Protein AF-0000000074170202 (afdb_homodimer)

Organism: Brucella melitensis biotype 1 (strain ATCC 23456 / CCUG 17765 / NCTC 10094 / 16M) (NCBI:txid224914)

Secondary structure (DSSP, 8-state):
--HHHHHHHHHHHHHHHHHHHHHHHHHHTT-EEEEEEEEEEE-TTS-EEEEEEEEEEP---/--HHHHHHHHHHHHHHHHHHHHHHHHHHTT-EEEEEEEEEEE-TTS-EEEEEEEEEEP---

Sequence (122 aa):
MNTDQQTIIRMLANDLHRLNYTVMKAVEAGFSVELVRSARHHGGDGNWGDLLIPVIVTHEKMNTDQQTIIRMLANDLHRLNYTVMKAVEAGFSVELVRSARHHGGDGNWGDLLIPVIVTHEK

Foldseek 3Di:
DDPVVVVVVVVVVVVVVVVVVVCVVCVVVPWDKDWAFDDWDDDPVGDIDTDTDIDTDDDDD/DDPVVVVVVVVVVVVVVVVVVVCVVCVVVPWHKDWAFDDWDDDPVGDIDTDTDIDTDDDDD

pLDDT: mean 95.1, std 7.96, range [55.44, 98.88]

Nearest PDB structures (foldseek):
  3u1s-assembly1_H  TM=6.278E-01  e=5.788E+00  Homo sapiens
  8gym-assembly1_2K  TM=3.571E-01  e=4.382E+00  Tetrahymena thermophila SB210
  7ca3-assembly1_A  TM=3.316E-01  e=5.036E+00  Homo sapiens
  3u1s-assembly1_H  TM=6.284E-01  e=6.176E+00  Homo sapiens
  8gym-assembly1_2K  TM=3.571E-01  e=5.386E+00  Tetrahymena thermophila SB210

InterPr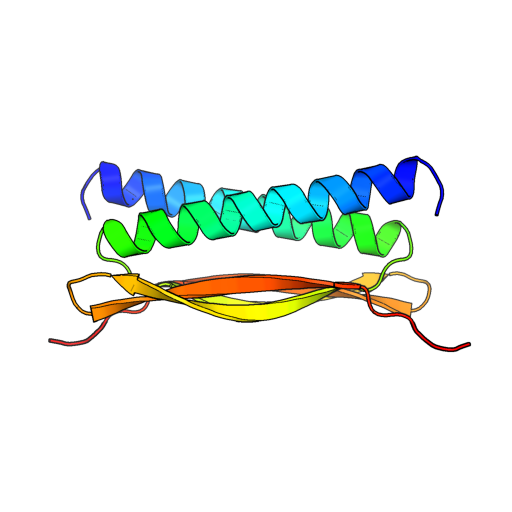o domains:
  IPR061177 SMc00767-like [NF050174] (1-56)

Radius of gyration: 15.44 Å; Cα contacts (8 Å, |Δi|>4): 213; chains: 2; bounding box: 28×51×34 Å

Solvent-accessible surface area (backbone atoms only — not comparable to full-atom values): 6716 Å² total; per-residue (Å²): 133,54,74,68,52,48,52,42,52,50,49,38,54,49,32,44,51,51,32,39,50,36,34,49,52,33,13,71,68,69,36,20,37,43,73,43,80,74,49,69,46,74,27,98,86,76,20,34,16,56,28,66,44,81,40,80,55,79,76,82,129,132,54,72,67,51,48,51,41,51,49,49,39,52,50,32,46,50,51,33,39,50,37,35,50,52,33,14,72,68,71,36,19,37,44,70,40,83,75,48,71,46,75,26,98,87,76,22,34,15,55,26,66,44,82,41,79,55,80,76,84,129

Structure (mmCIF, N/CA/C/O backbone):
data_AF-0000000074170202-model_v1
#
loop_
_entity.id
_entity.type
_entity.pdbx_description
1 polymer 'Uncharacterized protein'
#
loop_
_atom_site.group_PDB
_atom_site.id
_atom_site.type_symbol
_atom_site.label_atom_id
_atom_site.label_alt_id
_atom_site.label_comp_id
_atom_site.label_asym_id
_atom_site.label_entity_id
_atom_site.label_seq_id
_atom_site.pdbx_PDB_ins_code
_atom_site.Cartn_x
_atom_site.Cartn_y
_atom_site.Cartn_z
_atom_site.occupancy
_atom_site.B_iso_or_equiv
_atom_site.auth_seq_id
_atom_site.auth_comp_id
_atom_site.auth_asym_id
_atom_site.auth_atom_id
_atom_site.pdbx_PDB_model_num
ATOM 1 N N . MET A 1 1 ? -0.063 23.938 0.893 1 87 1 MET A N 1
ATOM 2 C CA . MET A 1 1 ? 0.963 22.938 1.187 1 87 1 MET A CA 1
ATOM 3 C C . MET A 1 1 ? 2.359 23.531 1.033 1 87 1 MET A C 1
ATOM 5 O O . MET A 1 1 ? 2.641 24.219 0.051 1 87 1 MET A O 1
ATOM 9 N N . ASN A 1 2 ? 3.281 23.344 2.053 1 94.19 2 ASN A N 1
ATOM 10 C CA . ASN A 1 2 ? 4.668 23.781 1.959 1 94.19 2 ASN A CA 1
ATOM 11 C C . ASN A 1 2 ? 5.551 22.734 1.29 1 94.19 2 ASN A C 1
ATOM 13 O O . ASN A 1 2 ? 5.07 21.672 0.913 1 94.19 2 ASN A O 1
ATOM 17 N N . THR A 1 3 ? 6.824 23.062 1.12 1 95.06 3 THR A N 1
ATOM 18 C CA . THR A 1 3 ? 7.73 22.219 0.348 1 95.06 3 THR A CA 1
ATOM 19 C C . THR A 1 3 ? 7.875 20.844 1 1 95.06 3 THR A C 1
ATOM 21 O O . THR A 1 3 ? 7.918 19.828 0.309 1 95.06 3 THR A O 1
ATOM 24 N N . ASP A 1 4 ? 7.875 20.812 2.283 1 95.12 4 ASP A N 1
ATOM 25 C CA . ASP A 1 4 ? 8.023 19.547 3.002 1 95.12 4 ASP A CA 1
ATOM 26 C C . ASP A 1 4 ? 6.801 18.656 2.816 1 95.12 4 ASP A C 1
ATOM 28 O O . ASP A 1 4 ? 6.926 17.453 2.59 1 95.12 4 ASP A O 1
ATOM 32 N N . GLN A 1 5 ? 5.668 19.312 2.908 1 96.25 5 GLN A N 1
ATOM 33 C CA . GLN A 1 5 ? 4.422 18.578 2.721 1 96.25 5 GLN A CA 1
ATOM 34 C C . GLN A 1 5 ? 4.312 18.031 1.303 1 96.25 5 GLN A C 1
ATOM 36 O O . GLN A 1 5 ? 3.889 16.891 1.104 1 96.25 5 GLN A O 1
ATOM 41 N N . GLN A 1 6 ? 4.789 18.766 0.393 1 96.44 6 GLN A N 1
ATOM 42 C CA . GLN A 1 6 ? 4.785 18.328 -0.996 1 96.44 6 GLN A CA 1
ATOM 43 C C . GLN A 1 6 ? 5.715 17.125 -1.191 1 96.44 6 GLN A C 1
ATOM 45 O O . GLN A 1 6 ? 5.383 16.188 -1.927 1 96.44 6 GLN A O 1
ATOM 50 N N . THR A 1 7 ? 6.891 17.188 -0.617 1 97.75 7 THR A N 1
ATOM 51 C CA . THR A 1 7 ? 7.855 16.094 -0.69 1 97.75 7 THR A CA 1
ATOM 52 C C . THR A 1 7 ? 7.262 14.805 -0.128 1 97.75 7 THR A C 1
ATOM 54 O O . THR A 1 7 ? 7.402 13.734 -0.726 1 97.75 7 THR A O 1
ATOM 57 N N . ILE A 1 8 ? 6.508 14.93 0.887 1 97.56 8 ILE A N 1
ATOM 58 C CA . ILE A 1 8 ? 5.934 13.766 1.55 1 97.56 8 ILE A CA 1
ATOM 59 C C . ILE A 1 8 ? 4.848 13.148 0.669 1 97.56 8 ILE A C 1
ATOM 61 O O . ILE A 1 8 ? 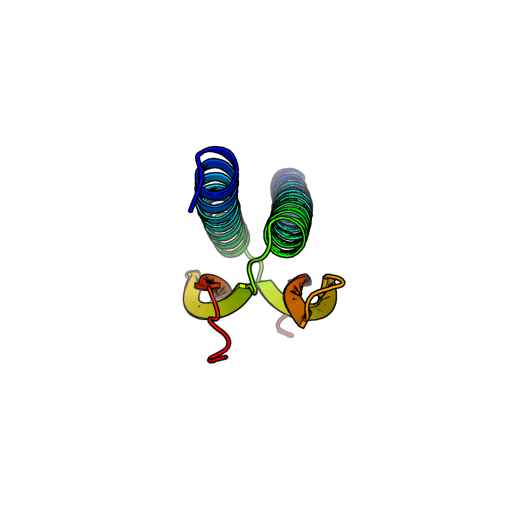4.75 11.93 0.551 1 97.56 8 ILE A O 1
ATOM 65 N N . ILE A 1 9 ? 4.109 14.031 0.043 1 96.88 9 ILE A N 1
ATOM 66 C CA . ILE A 1 9 ? 3.039 13.539 -0.819 1 96.88 9 ILE A CA 1
ATOM 67 C C . ILE A 1 9 ? 3.639 12.852 -2.045 1 96.88 9 ILE A C 1
ATOM 69 O O . ILE A 1 9 ? 3.129 11.828 -2.5 1 96.88 9 ILE A O 1
ATOM 73 N N . ARG A 1 10 ? 4.699 13.414 -2.494 1 97.69 10 ARG A N 1
ATOM 74 C CA . ARG A 1 10 ? 5.391 12.781 -3.613 1 97.69 10 ARG A CA 1
ATOM 75 C C . ARG A 1 10 ? 5.961 11.43 -3.207 1 97.69 10 ARG A C 1
ATOM 77 O O . ARG A 1 10 ? 5.875 10.461 -3.965 1 97.69 10 ARG A O 1
ATOM 84 N N . MET A 1 11 ? 6.543 11.344 -2.039 1 98.38 11 MET A N 1
ATOM 85 C CA . MET A 1 11 ? 7.078 10.086 -1.526 1 98.38 11 MET A CA 1
ATOM 86 C C . MET A 1 11 ? 5.977 9.039 -1.379 1 98.38 11 MET A C 1
ATOM 88 O O . MET A 1 11 ? 6.172 7.871 -1.726 1 98.38 11 MET A O 1
ATOM 92 N N . LEU A 1 12 ? 4.82 9.492 -0.851 1 98.62 12 LEU A N 1
ATOM 93 C CA . LEU A 1 12 ? 3.672 8.602 -0.695 1 98.62 12 LEU A CA 1
ATOM 94 C C . LEU A 1 12 ? 3.254 8.016 -2.039 1 98.62 12 LEU A C 1
ATOM 96 O O . LEU A 1 12 ? 3.057 6.805 -2.156 1 98.62 12 LEU A O 1
ATOM 100 N N . ALA A 1 13 ? 3.174 8.891 -3.023 1 98.12 13 ALA A N 1
ATOM 101 C CA . ALA A 1 13 ? 2.781 8.445 -4.359 1 98.12 13 ALA A CA 1
ATOM 102 C C . ALA A 1 13 ? 3.793 7.449 -4.922 1 98.12 13 ALA A C 1
ATOM 104 O O . ALA A 1 13 ? 3.412 6.414 -5.473 1 98.12 13 ALA A O 1
ATOM 105 N N . ASN A 1 14 ? 5.035 7.723 -4.738 1 98.69 14 ASN A N 1
ATOM 106 C CA . ASN A 1 14 ? 6.09 6.855 -5.254 1 98.69 14 ASN A CA 1
ATOM 107 C C . ASN A 1 14 ? 6.105 5.508 -4.539 1 98.69 14 ASN A C 1
ATOM 109 O O . ASN A 1 14 ? 6.262 4.465 -5.176 1 98.69 14 ASN A O 1
ATOM 113 N N . ASP A 1 15 ? 5.969 5.559 -3.279 1 98.75 15 ASP A N 1
ATOM 114 C CA . ASP A 1 15 ? 5.996 4.316 -2.518 1 98.75 15 ASP A CA 1
ATOM 115 C C . ASP A 1 15 ? 4.781 3.447 -2.844 1 98.75 15 ASP A C 1
ATOM 117 O O . ASP A 1 15 ? 4.891 2.221 -2.9 1 98.75 15 ASP A O 1
ATOM 121 N N . LEU A 1 16 ? 3.664 4.051 -3.1 1 98.81 16 LEU A N 1
ATOM 122 C CA . LEU A 1 16 ? 2.492 3.27 -3.48 1 98.81 16 LEU A CA 1
ATOM 123 C C . LEU A 1 16 ? 2.664 2.674 -4.875 1 98.81 16 LEU A C 1
ATOM 125 O O . LEU A 1 16 ? 2.279 1.528 -5.117 1 98.81 16 LEU A O 1
ATOM 129 N N . HIS A 1 17 ? 3.219 3.469 -5.75 1 98.69 17 HIS A N 1
ATOM 130 C CA . HIS A 1 17 ? 3.492 2.945 -7.082 1 98.69 17 HIS A CA 1
ATOM 131 C C . HIS A 1 17 ? 4.43 1.745 -7.02 1 98.69 17 HIS A C 1
ATOM 133 O O . HIS A 1 17 ? 4.219 0.749 -7.715 1 98.69 17 HIS A O 1
ATOM 139 N N . ARG A 1 18 ? 5.469 1.872 -6.223 1 98.69 18 ARG A N 1
ATOM 140 C CA . ARG A 1 18 ? 6.41 0.772 -6.039 1 98.69 18 ARG A CA 1
ATOM 141 C C . ARG A 1 18 ? 5.707 -0.462 -5.48 1 98.69 18 ARG A C 1
ATOM 143 O O . ARG A 1 18 ? 5.938 -1.578 -5.953 1 98.69 18 ARG A O 1
ATOM 150 N N . LEU A 1 19 ? 4.855 -0.264 -4.492 1 98.88 19 LEU A N 1
ATOM 151 C CA . LEU A 1 19 ? 4.121 -1.385 -3.918 1 98.88 19 LEU A CA 1
ATOM 152 C C . LEU A 1 19 ? 3.23 -2.045 -4.969 1 98.88 19 LEU A C 1
ATOM 154 O O . LEU A 1 19 ? 3.203 -3.271 -5.082 1 98.88 19 LEU A O 1
ATOM 158 N N . ASN A 1 20 ? 2.504 -1.215 -5.715 1 98.88 20 ASN A N 1
ATOM 159 C CA . ASN A 1 20 ? 1.66 -1.772 -6.766 1 98.88 20 ASN A CA 1
ATOM 160 C C . ASN A 1 20 ? 2.469 -2.619 -7.742 1 98.88 20 ASN A C 1
ATOM 162 O O . ASN A 1 20 ? 2.033 -3.701 -8.141 1 98.88 20 ASN A O 1
ATOM 166 N N . TYR A 1 21 ? 3.633 -2.162 -8.078 1 98.81 21 TYR A N 1
ATOM 167 C CA . TYR A 1 21 ? 4.5 -2.9 -8.992 1 98.81 21 TYR A CA 1
ATOM 168 C C . TYR A 1 21 ? 4.898 -4.246 -8.398 1 98.81 21 TYR A C 1
ATOM 170 O O . TYR A 1 21 ? 4.828 -5.277 -9.07 1 98.81 21 TYR A O 1
ATOM 178 N N . THR A 1 22 ? 5.258 -4.211 -7.133 1 98.75 22 THR A N 1
ATOM 179 C CA . THR A 1 22 ? 5.703 -5.453 -6.504 1 98.75 22 THR A CA 1
ATOM 180 C C . THR A 1 22 ? 4.539 -6.426 -6.352 1 98.75 22 THR A C 1
ATOM 182 O O . THR A 1 22 ? 4.719 -7.641 -6.477 1 98.75 22 THR A O 1
ATOM 185 N N . VAL A 1 23 ? 3.301 -5.93 -6.156 1 98.75 23 VAL A N 1
ATOM 186 C CA . VAL A 1 23 ? 2.115 -6.781 -6.145 1 98.75 23 VAL A CA 1
ATOM 187 C C . VAL A 1 23 ? 1.954 -7.465 -7.5 1 98.75 23 VAL A C 1
ATOM 189 O O . VAL A 1 23 ? 1.706 -8.672 -7.57 1 98.75 23 VAL A O 1
ATOM 192 N N . MET A 1 24 ? 2.182 -6.754 -8.578 1 98.44 24 MET A N 1
ATOM 193 C CA . MET A 1 24 ? 2.07 -7.32 -9.914 1 98.44 24 MET A CA 1
ATOM 194 C C . MET A 1 24 ? 3.105 -8.422 -10.133 1 98.44 24 MET A C 1
ATOM 196 O O . MET A 1 24 ? 2.787 -9.484 -10.672 1 98.44 24 MET A O 1
ATOM 200 N N . LYS A 1 25 ? 4.285 -8.109 -9.672 1 98.19 25 LYS A N 1
ATOM 201 C CA . LYS A 1 25 ? 5.336 -9.117 -9.789 1 98.19 25 LYS A CA 1
ATOM 202 C C . LYS A 1 25 ? 4.977 -10.375 -9.016 1 98.19 25 LYS A C 1
ATOM 204 O O . LYS A 1 25 ? 5.254 -11.492 -9.461 1 98.19 25 LYS A O 1
ATOM 209 N N . ALA A 1 26 ? 4.367 -10.211 -7.855 1 98 26 ALA A N 1
ATOM 210 C CA . ALA A 1 26 ? 3.973 -11.352 -7.031 1 98 26 ALA A CA 1
ATOM 211 C C . ALA A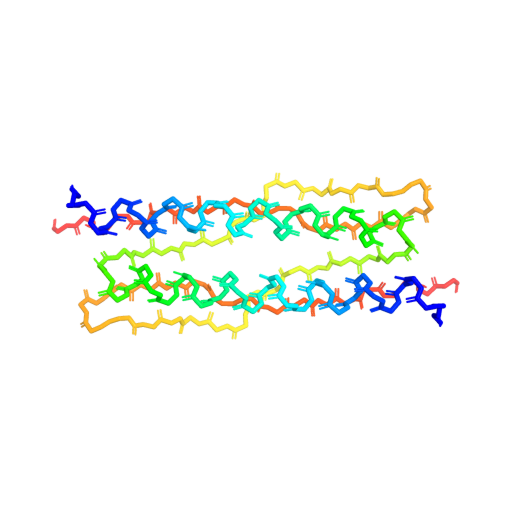 1 26 ? 2.916 -12.195 -7.734 1 98 26 ALA A C 1
ATOM 213 O O . ALA A 1 26 ? 3 -13.43 -7.738 1 98 26 ALA A O 1
ATOM 214 N N . VAL A 1 27 ? 1.973 -11.539 -8.367 1 97.81 27 VAL A N 1
ATOM 215 C CA . VAL A 1 27 ? 0.91 -12.242 -9.078 1 97.81 27 VAL A CA 1
ATOM 216 C C . VAL A 1 27 ? 1.503 -13.039 -10.234 1 97.81 27 VAL A C 1
ATOM 218 O O . VAL A 1 27 ? 1.161 -14.203 -10.438 1 97.81 27 VAL A O 1
ATOM 221 N N . GLU A 1 28 ? 2.445 -12.375 -10.945 1 96.25 28 GLU A N 1
ATOM 222 C CA . GLU A 1 28 ? 3.076 -13.039 -12.086 1 96.25 28 GLU A CA 1
ATOM 223 C C . GLU A 1 28 ? 3.92 -14.227 -11.633 1 96.25 28 GLU A C 1
ATOM 225 O O . GLU A 1 28 ? 4.105 -15.188 -12.391 1 96.25 28 GLU A O 1
ATOM 230 N N . ALA A 1 29 ? 4.352 -14.188 -10.367 1 95 29 ALA A N 1
ATOM 231 C CA . ALA A 1 29 ? 5.164 -15.266 -9.805 1 95 29 ALA A CA 1
ATOM 232 C C . ALA A 1 29 ? 4.289 -16.375 -9.242 1 95 29 ALA A C 1
ATOM 234 O O . ALA A 1 29 ? 4.797 -17.391 -8.75 1 95 29 ALA A O 1
ATOM 235 N N . GLY A 1 30 ? 2.904 -16.156 -9.258 1 94.25 30 GLY A N 1
ATOM 236 C CA . GLY A 1 30 ? 2.01 -17.234 -8.891 1 94.25 30 GLY A CA 1
ATOM 237 C C . GLY A 1 30 ? 1.333 -17.031 -7.551 1 94.25 30 GLY A C 1
ATOM 238 O O . GLY A 1 30 ? 0.771 -17.969 -6.977 1 94.25 30 GLY A O 1
ATOM 239 N N . PHE A 1 31 ? 1.401 -15.828 -6.984 1 96.5 31 PHE A N 1
ATOM 240 C CA . PHE A 1 31 ? 0.779 -15.539 -5.695 1 96.5 31 PHE A CA 1
ATOM 241 C C . PHE A 1 31 ? -0.482 -14.695 -5.883 1 96.5 31 PHE A C 1
ATOM 243 O O . PHE A 1 31 ? -0.576 -13.906 -6.82 1 96.5 31 PHE A O 1
ATOM 250 N N . SER A 1 32 ? -1.471 -14.898 -5.125 1 97.94 32 SER A N 1
ATOM 251 C CA . SER A 1 32 ? -2.543 -13.93 -4.918 1 97.94 32 SER A CA 1
ATOM 252 C C . SER A 1 32 ? -2.299 -13.094 -3.668 1 97.94 32 SER A C 1
ATOM 254 O O . SER A 1 32 ? -1.923 -13.625 -2.621 1 97.94 32 SER A O 1
ATOM 256 N N . VAL A 1 33 ? -2.484 -11.82 -3.787 1 98.5 33 VAL A N 1
ATOM 257 C CA . VAL A 1 33 ? -2.125 -10.898 -2.715 1 98.5 33 VAL A CA 1
ATOM 258 C C . VAL A 1 33 ? -3.305 -9.984 -2.404 1 98.5 33 VAL A C 1
ATOM 260 O O . VAL A 1 33 ? -3.781 -9.258 -3.277 1 98.5 33 VAL A O 1
ATOM 263 N N . GLU A 1 34 ? -3.803 -9.945 -1.272 1 98.62 34 GLU A N 1
ATOM 264 C CA . GLU A 1 34 ? -4.727 -8.945 -0.754 1 98.62 34 GLU A CA 1
ATOM 265 C C . GLU A 1 34 ? -4.023 -7.988 0.201 1 98.62 34 GLU A C 1
ATOM 267 O O . GLU A 1 34 ? -3.152 -8.398 0.97 1 98.62 34 GLU A O 1
ATOM 272 N N . LEU A 1 35 ? -4.297 -6.762 0.08 1 98.56 35 LEU A N 1
ATOM 273 C CA . LEU A 1 35 ? -3.836 -5.734 1.008 1 98.56 35 LEU A CA 1
ATOM 274 C C . LEU A 1 35 ? -4.953 -5.328 1.964 1 98.56 35 LEU A C 1
ATOM 276 O O . LEU A 1 35 ? -5.973 -4.785 1.537 1 98.56 35 LEU A O 1
ATOM 280 N N . VAL A 1 36 ? -4.77 -5.547 3.279 1 98.44 36 VAL A N 1
ATOM 281 C CA . VAL A 1 36 ? -5.84 -5.402 4.258 1 98.44 36 VAL A CA 1
ATOM 282 C C . VAL A 1 36 ? -5.492 -4.289 5.242 1 98.44 36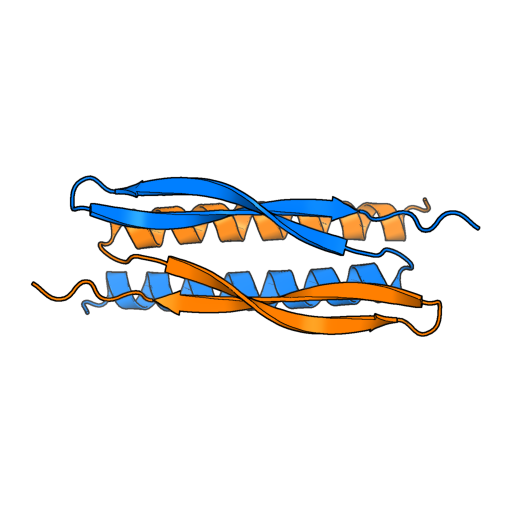 VAL A C 1
ATOM 284 O O . VAL A 1 36 ? -4.355 -4.203 5.719 1 98.44 36 VAL A O 1
ATOM 287 N N . ARG A 1 37 ? -6.457 -3.455 5.488 1 98.75 37 ARG A N 1
ATOM 288 C CA . ARG A 1 37 ? -6.266 -2.459 6.539 1 98.75 37 ARG A CA 1
ATOM 289 C C . ARG A 1 37 ? -6.191 -3.121 7.914 1 98.75 37 ARG A C 1
ATOM 291 O O . ARG A 1 37 ? -7.137 -3.779 8.344 1 98.75 37 ARG A O 1
ATOM 298 N N . SER A 1 38 ? -5.074 -2.861 8.562 1 98.5 38 SER A N 1
ATOM 299 C CA . SER A 1 38 ? -4.891 -3.498 9.859 1 98.5 38 SER A CA 1
ATOM 300 C C . SER A 1 38 ? -4.977 -2.48 10.992 1 98.5 38 SER A C 1
ATOM 302 O O . SER A 1 38 ? -5.324 -2.83 12.125 1 98.5 38 SER A O 1
ATOM 304 N N . ALA A 1 39 ? -4.633 -1.235 10.758 1 98.25 39 ALA A N 1
ATOM 305 C CA . ALA A 1 39 ? -4.617 -0.178 11.766 1 98.25 39 ALA A CA 1
ATOM 306 C C . ALA A 1 39 ? -4.723 1.199 11.117 1 98.25 39 ALA A C 1
ATOM 308 O O . ALA A 1 39 ? -4.703 1.317 9.891 1 98.25 39 ALA A O 1
ATOM 309 N N . ARG A 1 40 ? -5.082 2.145 11.9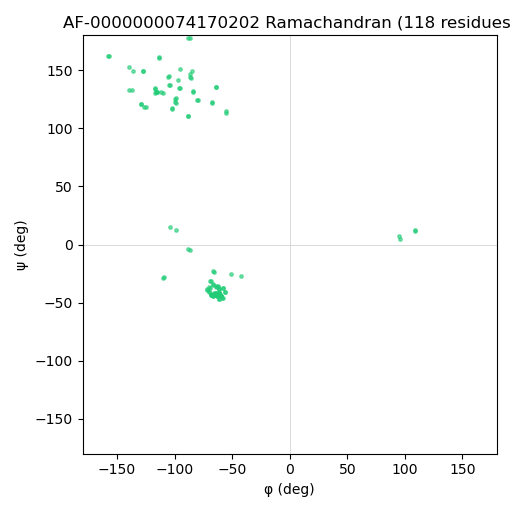61 1 98.44 40 ARG A N 1
ATOM 310 C CA . ARG A 1 40 ? -4.973 3.547 11.578 1 98.44 40 ARG A CA 1
ATOM 311 C C . ARG A 1 40 ? -3.98 4.285 12.461 1 98.44 40 ARG A C 1
ATOM 313 O O . ARG A 1 40 ? -3.947 4.074 13.68 1 98.44 40 ARG A O 1
ATOM 320 N N . HIS A 1 41 ? -3.131 4.984 11.75 1 98.31 41 HIS A N 1
ATOM 321 C CA . HIS A 1 41 ? -2.254 5.895 12.477 1 98.31 41 HIS A CA 1
ATOM 322 C C . HIS A 1 41 ? -2.943 7.23 12.742 1 98.31 41 HIS A C 1
ATOM 324 O O . HIS A 1 41 ? -3.566 7.801 11.844 1 98.31 41 HIS A O 1
ATOM 330 N N . HIS A 1 42 ? -2.895 7.699 13.953 1 97.44 42 HIS A N 1
ATOM 331 C CA . HIS A 1 42 ? -3.523 8.969 14.312 1 97.44 42 HIS A CA 1
ATOM 332 C C . HIS A 1 42 ? -2.479 10.031 14.609 1 97.44 42 HIS A C 1
ATOM 334 O O . HIS A 1 42 ? -1.539 9.789 15.375 1 97.44 42 HIS A O 1
ATOM 340 N N . GLY A 1 43 ? -2.723 11.086 13.984 1 89.75 43 GLY A N 1
ATOM 341 C CA . GLY A 1 43 ? -1.938 12.266 14.32 1 89.75 43 GLY A CA 1
ATOM 342 C C . GLY A 1 43 ? -2.613 13.172 15.328 1 89.75 43 GLY A C 1
ATOM 343 O O . GLY A 1 43 ? -3.814 13.047 15.578 1 89.75 43 GLY A O 1
ATOM 344 N N . GLY A 1 44 ? -1.942 13.961 16.188 1 84.06 44 GLY A N 1
ATOM 345 C CA . GLY A 1 44 ? -2.402 14.828 17.266 1 84.06 44 GLY A CA 1
ATOM 346 C C . GLY A 1 44 ? -3.502 15.781 16.828 1 84.06 44 GLY A C 1
ATOM 347 O O . GLY A 1 44 ? -4.414 16.078 17.594 1 84.06 44 GLY A O 1
ATOM 348 N N . ASP A 1 45 ? -3.641 16.156 15.602 1 84.69 45 ASP A N 1
ATOM 349 C CA . ASP A 1 45 ? -4.582 17.172 15.133 1 84.69 45 ASP A CA 1
ATOM 350 C C . ASP A 1 45 ? -5.785 16.531 14.445 1 84.69 45 ASP A C 1
ATOM 352 O O . ASP A 1 45 ? -6.453 17.172 13.633 1 84.69 45 ASP A O 1
ATOM 356 N N . GLY A 1 46 ? -6.023 15.266 14.594 1 92.31 46 GLY A N 1
ATOM 357 C CA . GLY A 1 46 ? -7.207 14.609 14.062 1 92.31 46 GLY A CA 1
ATOM 358 C C . GLY A 1 46 ? -6.98 13.977 12.703 1 92.31 46 GLY A C 1
ATOM 359 O O . GLY A 1 46 ? -7.938 13.656 12 1 92.31 46 GLY A O 1
ATOM 360 N N . ASN A 1 47 ? -5.805 13.961 12.266 1 96.06 47 ASN A N 1
ATOM 361 C CA . ASN A 1 47 ? -5.48 13.312 11 1 96.06 47 ASN A CA 1
ATOM 362 C C . ASN A 1 47 ? -5.203 11.82 11.188 1 96.06 47 ASN A C 1
ATOM 364 O O . ASN A 1 47 ? -4.707 11.414 12.234 1 96.06 47 ASN A O 1
ATOM 368 N N . TRP A 1 48 ? -5.602 11.039 10.109 1 98.06 48 TRP A N 1
ATOM 369 C CA . TRP A 1 48 ? -5.449 9.586 10.156 1 98.06 48 TRP A CA 1
ATOM 370 C C . TRP A 1 48 ? -4.902 9.055 8.844 1 98.06 48 TRP A C 1
ATOM 372 O O . TRP A 1 48 ? -5.117 9.648 7.785 1 98.06 48 TRP A O 1
ATOM 382 N N . GLY A 1 49 ? -4.172 7.973 8.961 1 98.56 49 GLY A N 1
ATOM 383 C CA . GLY A 1 49 ? -3.691 7.281 7.777 1 98.56 49 GLY A CA 1
ATOM 384 C C . GLY A 1 49 ? -3.826 5.773 7.867 1 98.56 49 GLY A C 1
ATOM 385 O O . GLY A 1 49 ? -3.537 5.184 8.914 1 98.56 49 GLY A O 1
ATOM 386 N N . ASP A 1 50 ? -4.328 5.164 6.852 1 98.81 50 ASP A N 1
ATOM 387 C CA . ASP A 1 50 ? -4.488 3.713 6.805 1 98.81 50 ASP A CA 1
ATOM 388 C C . ASP A 1 50 ? -3.135 3.008 6.848 1 98.81 50 ASP A C 1
ATOM 390 O O . ASP A 1 50 ? -2.193 3.42 6.168 1 98.81 50 ASP A O 1
ATOM 394 N N . LEU A 1 51 ? -3.01 1.942 7.656 1 98.88 51 LEU A N 1
ATOM 395 C CA . LEU A 1 51 ? -1.882 1.017 7.641 1 98.88 51 LEU A CA 1
ATOM 396 C C . LEU A 1 51 ? -2.33 -0.378 7.219 1 98.88 51 LEU A C 1
ATOM 398 O O . LEU A 1 51 ? -3.354 -0.876 7.691 1 98.88 51 LEU A O 1
ATOM 402 N N . LEU A 1 52 ? -1.549 -0.906 6.258 1 98.75 52 LEU A N 1
ATOM 403 C CA . LEU A 1 52 ? -1.971 -2.154 5.633 1 98.75 52 LEU A CA 1
ATOM 404 C C . LEU A 1 52 ? -1.013 -3.287 5.98 1 98.75 52 LEU A C 1
ATOM 406 O O . LEU A 1 52 ? 0.116 -3.041 6.414 1 98.75 52 LEU A O 1
ATOM 410 N N . ILE A 1 53 ? -1.475 -4.457 5.82 1 98.69 53 ILE A N 1
ATOM 411 C CA . ILE A 1 53 ? -0.661 -5.664 5.805 1 98.69 53 ILE A CA 1
ATOM 412 C C . ILE A 1 53 ? -0.955 -6.465 4.535 1 98.69 53 ILE A C 1
ATOM 414 O O . ILE A 1 53 ? -2.049 -6.371 3.975 1 98.69 53 ILE A O 1
ATOM 418 N N . PRO A 1 54 ? 0.035 -7.168 4.055 1 98 54 PRO A N 1
ATOM 419 C CA . PRO A 1 54 ? -0.217 -8.062 2.924 1 98 54 PRO A CA 1
ATOM 420 C C . PRO A 1 54 ? -0.717 -9.438 3.361 1 98 54 PRO A C 1
ATOM 422 O O . PRO A 1 54 ? -0.287 -9.953 4.395 1 98 54 PRO A O 1
ATOM 425 N N . VAL A 1 55 ? -1.647 -10.055 2.605 1 98 55 VAL A N 1
ATOM 426 C CA . VAL A 1 55 ? -2.127 -11.422 2.82 1 98 55 VAL A CA 1
ATOM 427 C C . VAL A 1 55 ? -1.959 -12.234 1.541 1 98 55 VAL A C 1
ATOM 429 O O . VAL A 1 55 ? -2.508 -11.883 0.495 1 98 55 VAL A O 1
ATOM 432 N N . ILE A 1 56 ? -1.163 -13.25 1.657 1 97.06 56 ILE A N 1
ATOM 433 C CA . ILE A 1 56 ? -1.062 -14.195 0.549 1 97.06 56 ILE A CA 1
ATOM 434 C C . ILE A 1 56 ? -2.242 -15.156 0.583 1 97.06 56 ILE A C 1
ATOM 436 O O . ILE A 1 56 ? -2.432 -15.883 1.562 1 97.06 56 ILE A O 1
ATOM 440 N N . VAL A 1 57 ? -2.936 -15.18 -0.526 1 95.44 57 VAL A N 1
ATOM 441 C CA . VAL A 1 57 ? -4.156 -15.977 -0.583 1 95.44 57 VAL A CA 1
ATOM 442 C C . VAL A 1 57 ? -3.873 -17.312 -1.266 1 95.44 57 VAL A C 1
ATOM 444 O O . VAL A 1 57 ? -3.256 -17.344 -2.332 1 95.44 57 VAL A O 1
ATOM 447 N N . THR A 1 58 ? -4.172 -18.344 -0.671 1 87.5 58 THR A N 1
ATOM 448 C CA . THR A 1 58 ? -4.055 -19.688 -1.248 1 87.5 58 THR A CA 1
ATOM 449 C C . THR A 1 58 ? -5.414 -20.172 -1.74 1 87.5 58 THR A C 1
ATOM 451 O O . THR A 1 58 ? -6.441 -19.922 -1.114 1 87.5 58 THR A O 1
ATOM 454 N N . HIS A 1 59 ? -5.387 -20.484 -3.012 1 76.12 59 HIS A N 1
ATOM 455 C CA . HIS A 1 59 ? -6.602 -21.078 -3.545 1 76.12 59 HIS A CA 1
ATOM 456 C C . HIS A 1 59 ? -6.578 -22.594 -3.389 1 76.12 59 HIS A C 1
ATOM 458 O O . HIS A 1 59 ? -5.539 -23.234 -3.59 1 76.12 59 HIS A O 1
ATOM 464 N N . GLU A 1 60 ? -7.352 -23.094 -2.596 1 61.91 60 GLU A N 1
ATOM 465 C CA . GLU A 1 60 ? -7.465 -24.547 -2.479 1 61.91 60 GLU A CA 1
ATOM 466 C C . GLU A 1 60 ? -7.781 -25.188 -3.828 1 61.91 60 GLU A C 1
ATOM 468 O O . GLU A 1 60 ? -8.578 -24.656 -4.602 1 61.91 60 GLU A O 1
ATOM 473 N N . LYS A 1 61 ? -6.809 -26.016 -4.41 1 55.53 61 LYS A N 1
ATOM 474 C CA . LYS A 1 61 ? -7.125 -26.859 -5.555 1 55.53 61 LYS A CA 1
ATOM 475 C C . LYS A 1 61 ? -8.25 -27.844 -5.223 1 55.53 61 LYS A C 1
ATOM 477 O O . LYS A 1 61 ? -8.383 -28.281 -4.074 1 55.53 61 LYS A O 1
ATOM 482 N N . MET B 1 1 ? 8 -22.75 -2.367 1 86.75 1 MET B N 1
ATOM 483 C CA . MET B 1 1 ? 8.438 -21.484 -2.947 1 86.75 1 MET B CA 1
ATOM 484 C C . MET B 1 1 ? 9.914 -21.547 -3.332 1 86.75 1 MET B C 1
ATOM 486 O O . MET B 1 1 ? 10.742 -22.016 -2.555 1 86.75 1 MET B O 1
ATOM 490 N N . ASN B 1 2 ? 10.289 -21.078 -4.59 1 94.06 2 ASN B N 1
ATOM 491 C CA . ASN B 1 2 ? 11.688 -21 -5.016 1 94.06 2 ASN B CA 1
ATOM 492 C C . ASN B 1 2 ? 12.32 -19.672 -4.621 1 94.06 2 ASN B C 1
ATOM 494 O O . ASN B 1 2 ? 11.656 -18.828 -4.027 1 94.06 2 ASN B O 1
ATOM 498 N N . THR B 1 3 ? 13.594 -19.516 -4.922 1 94.94 3 THR B N 1
ATOM 499 C CA . THR B 1 3 ? 14.352 -18.359 -4.453 1 94.94 3 THR B CA 1
ATOM 500 C C . THR B 1 3 ? 13.773 -17.062 -5.023 1 94.94 3 THR B C 1
ATOM 502 O O . THR B 1 3 ? 13.695 -16.062 -4.324 1 94.94 3 THR B O 1
ATOM 505 N N . ASP B 1 4 ? 13.32 -17.125 -6.219 1 95 4 ASP B N 1
ATOM 506 C CA . ASP B 1 4 ? 12.766 -15.945 -6.863 1 95 4 ASP B CA 1
ATOM 507 C C . ASP B 1 4 ? 11.453 -15.523 -6.203 1 95 4 ASP B C 1
ATOM 509 O O . ASP B 1 4 ? 11.227 -14.336 -5.957 1 95 4 ASP B O 1
ATOM 513 N N . GLN B 1 5 ? 10.656 -16.531 -5.938 1 96.12 5 GLN B N 1
ATOM 514 C CA . GLN B 1 5 ? 9.383 -16.266 -5.281 1 96.12 5 GLN B CA 1
ATOM 515 C C . GLN B 1 5 ? 9.594 -15.703 -3.879 1 96.12 5 GLN B C 1
ATOM 517 O O . GLN B 1 5 ? 8.891 -14.773 -3.469 1 96.12 5 GLN B O 1
ATOM 522 N N . GLN B 1 6 ? 10.578 -16.172 -3.244 1 96.31 6 GLN B N 1
ATOM 523 C CA . GLN B 1 6 ? 10.906 -15.672 -1.912 1 96.31 6 GLN B CA 1
ATOM 524 C C . GLN B 1 6 ? 11.367 -14.219 -1.971 1 96.31 6 GLN B C 1
ATOM 526 O O . GLN B 1 6 ? 11.016 -13.414 -1.102 1 96.31 6 GLN B O 1
ATOM 531 N N . THR B 1 7 ? 12.203 -13.891 -2.912 1 97.75 7 THR B N 1
ATOM 532 C CA . THR B 1 7 ? 12.688 -12.523 -3.109 1 97.75 7 THR B CA 1
ATOM 533 C C . THR B 1 7 ? 11.531 -11.562 -3.344 1 97.75 7 THR B C 1
ATOM 535 O O . THR B 1 7 ? 11.492 -10.477 -2.764 1 97.75 7 THR B O 1
ATOM 538 N N . ILE B 1 8 ? 10.562 -12.023 -4.051 1 97.5 8 ILE B N 1
ATOM 539 C CA . ILE B 1 8 ? 9.43 -11.172 -4.395 1 97.5 8 ILE B CA 1
ATOM 540 C C . ILE B 1 8 ? 8.578 -10.922 -3.154 1 97.5 8 ILE B C 1
ATOM 542 O O . ILE B 1 8 ? 8.109 -9.805 -2.93 1 97.5 8 ILE B O 1
ATOM 546 N N . ILE B 1 9 ? 8.469 -11.953 -2.365 1 96.88 9 ILE B N 1
ATOM 547 C CA . ILE B 1 9 ? 7.668 -11.812 -1.156 1 96.88 9 ILE B CA 1
ATOM 548 C C . ILE B 1 9 ? 8.375 -10.891 -0.169 1 96.88 9 ILE B C 1
ATOM 550 O O . ILE B 1 9 ? 7.734 -10.078 0.503 1 96.88 9 I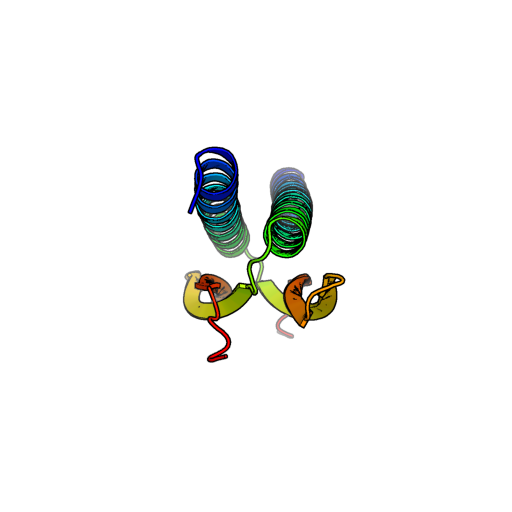LE B O 1
ATOM 554 N N . ARG B 1 10 ? 9.648 -11.016 -0.157 1 97.62 10 ARG B N 1
ATOM 555 C CA . ARG B 1 10 ? 10.414 -10.117 0.694 1 97.62 10 ARG B CA 1
ATOM 556 C C . ARG B 1 10 ? 10.305 -8.68 0.208 1 97.62 10 ARG B C 1
ATOM 558 O O . ARG B 1 10 ? 10.156 -7.754 1.012 1 97.62 10 ARG B O 1
ATOM 565 N N . MET B 1 11 ? 10.375 -8.469 -1.081 1 98.38 11 MET B N 1
ATOM 566 C CA . MET B 1 11 ? 10.234 -7.133 -1.663 1 98.38 11 MET B CA 1
ATOM 567 C C . MET B 1 11 ? 8.859 -6.551 -1.35 1 98.38 11 MET B C 1
ATOM 569 O O . MET B 1 11 ? 8.742 -5.367 -1.019 1 98.38 11 MET B O 1
ATOM 573 N N . LEU B 1 12 ? 7.82 -7.406 -1.473 1 98.56 12 LEU B N 1
ATOM 574 C CA . LEU B 1 12 ? 6.461 -6.988 -1.158 1 98.56 12 LEU B CA 1
ATOM 575 C C . LEU B 1 12 ? 6.359 -6.5 0.283 1 98.56 12 LEU B C 1
ATOM 577 O O . LEU B 1 12 ? 5.812 -5.426 0.542 1 98.56 12 LEU B O 1
ATOM 581 N N . ALA B 1 13 ? 6.938 -7.277 1.172 1 98.12 13 ALA B N 1
ATOM 582 C CA . ALA B 1 13 ? 6.91 -6.914 2.586 1 98.12 13 ALA B CA 1
ATOM 583 C C . ALA B 1 13 ? 7.645 -5.602 2.83 1 98.12 13 ALA B C 1
ATOM 585 O O . ALA B 1 13 ? 7.148 -4.73 3.549 1 98.12 13 ALA B O 1
ATOM 586 N N . ASN B 1 14 ? 8.75 -5.426 2.201 1 98.69 14 ASN B N 1
ATOM 587 C CA . ASN B 1 14 ? 9.555 -4.219 2.373 1 98.69 14 ASN B CA 1
ATOM 588 C C . ASN B 1 14 ? 8.859 -2.994 1.789 1 98.69 14 ASN B C 1
ATOM 590 O O . ASN B 1 14 ? 8.852 -1.925 2.402 1 98.69 14 ASN B O 1
ATOM 594 N N . ASP B 1 15 ? 8.32 -3.174 0.653 1 98.75 15 ASP B N 1
ATOM 595 C CA . ASP B 1 15 ? 7.648 -2.047 0.014 1 98.75 15 ASP B CA 1
ATOM 596 C C . ASP B 1 15 ? 6.406 -1.632 0.797 1 98.75 15 ASP B C 1
ATOM 598 O O . ASP B 1 15 ? 6.094 -0.443 0.895 1 98.75 15 ASP B O 1
ATOM 602 N N . LEU B 1 16 ? 5.723 -2.568 1.393 1 98.81 16 LEU B N 1
ATOM 603 C CA . LEU B 1 16 ? 4.562 -2.221 2.205 1 98.81 16 LEU B CA 1
ATOM 604 C C . LEU B 1 16 ? 4.988 -1.516 3.488 1 98.81 16 LEU B C 1
ATOM 606 O O . LEU B 1 16 ? 4.34 -0.562 3.924 1 98.81 16 LEU B O 1
ATOM 610 N N . HIS B 1 17 ? 6.051 -2.006 4.059 1 98.69 17 HIS B N 1
ATOM 611 C CA . HIS B 1 17 ? 6.574 -1.336 5.242 1 98.69 17 HIS B CA 1
ATOM 612 C C . HIS B 1 17 ? 6.957 0.108 4.934 1 98.69 17 HIS B C 1
ATOM 614 O O . HIS B 1 17 ? 6.668 1.013 5.723 1 98.69 17 HIS B O 1
ATOM 620 N N . ARG B 1 18 ? 7.621 0.298 3.826 1 98.69 18 ARG B N 1
ATOM 621 C CA . ARG B 1 18 ? 8 1.641 3.395 1 98.69 18 ARG B CA 1
ATOM 622 C C . ARG B 1 18 ? 6.77 2.518 3.195 1 98.69 18 ARG B C 1
ATOM 624 O O . ARG B 1 18 ? 6.746 3.672 3.625 1 98.69 18 ARG B O 1
ATOM 631 N N . LEU B 1 19 ? 5.75 1.971 2.551 1 98.88 19 LEU B N 1
ATOM 632 C CA . LEU B 1 19 ? 4.52 2.727 2.344 1 98.88 19 LEU B CA 1
ATOM 633 C C . LEU B 1 19 ? 3.885 3.107 3.678 1 98.88 19 LEU B C 1
ATOM 635 O O . LEU B 1 19 ? 3.477 4.254 3.871 1 98.88 19 LEU B O 1
ATOM 639 N N . ASN B 1 20 ? 3.803 2.141 4.57 1 98.88 20 ASN B N 1
ATOM 640 C CA . ASN B 1 20 ? 3.24 2.438 5.883 1 98.88 20 ASN B CA 1
ATOM 641 C C . ASN B 1 20 ? 3.992 3.572 6.57 1 98.88 20 ASN B C 1
ATOM 643 O O . ASN B 1 20 ? 3.379 4.457 7.168 1 98.88 20 ASN B O 1
ATOM 647 N N . TYR B 1 21 ? 5.281 3.566 6.453 1 98.81 21 TYR B N 1
ATOM 648 C CA . TYR B 1 21 ? 6.102 4.617 7.051 1 98.81 21 TYR B CA 1
ATOM 649 C C . TYR B 1 21 ? 5.777 5.973 6.438 1 98.81 21 TYR B C 1
ATOM 651 O O . TYR B 1 21 ? 5.594 6.957 7.16 1 98.81 21 TYR B O 1
ATOM 659 N N . THR B 1 22 ? 5.652 5.98 5.137 1 98.75 22 THR B N 1
ATOM 660 C CA . THR B 1 22 ? 5.391 7.254 4.469 1 98.75 22 THR B CA 1
ATOM 661 C C . THR B 1 22 ? 3.988 7.754 4.793 1 98.75 22 THR B C 1
ATOM 663 O O . THR B 1 22 ? 3.77 8.961 4.926 1 98.75 22 THR B O 1
ATOM 666 N N . VAL B 1 23 ? 3.012 6.848 5.012 1 98.75 23 VAL B N 1
ATOM 667 C CA . VAL B 1 23 ? 1.681 7.234 5.465 1 98.75 23 VAL B CA 1
ATOM 668 C C . VAL B 1 23 ? 1.776 7.906 6.832 1 98.75 23 VAL B C 1
ATOM 670 O O . VAL B 1 23 ? 1.17 8.961 7.059 1 98.75 23 VAL B O 1
ATOM 673 N N . MET B 1 24 ? 2.586 7.402 7.711 1 98.44 24 MET B N 1
ATOM 674 C CA . MET B 1 24 ? 2.762 7.98 9.039 1 98.44 24 MET B CA 1
ATOM 675 C C . MET B 1 24 ? 3.359 9.383 8.945 1 98.44 24 MET B C 1
ATOM 677 O O . MET B 1 24 ? 2.904 10.305 9.633 1 98.44 24 MET B O 1
ATOM 681 N N . LYS B 1 25 ? 4.34 9.461 8.078 1 98.19 25 LYS B N 1
ATOM 682 C CA . LYS B 1 25 ? 4.949 10.773 7.895 1 98.19 25 LYS B CA 1
ATOM 683 C C . LYS B 1 25 ? 3.934 11.781 7.371 1 98.19 25 LYS B C 1
ATOM 685 O O . LYS B 1 25 ? 3.947 12.953 7.766 1 98.19 25 LYS B O 1
ATOM 690 N N . ALA B 1 26 ? 3.062 11.336 6.492 1 98 26 ALA B N 1
ATOM 691 C CA . ALA B 1 26 ? 2.039 12.211 5.93 1 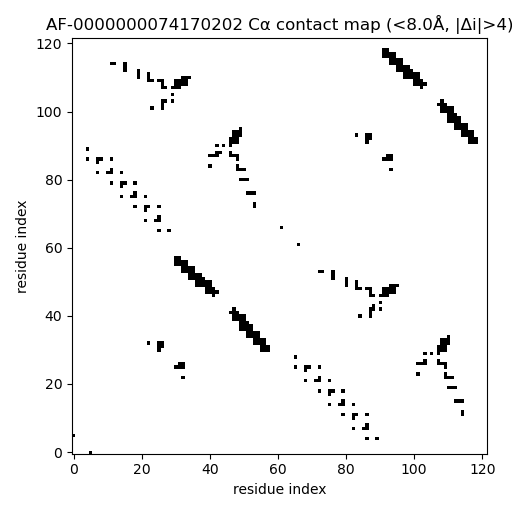98 26 ALA B CA 1
ATOM 692 C C . ALA B 1 26 ? 1.07 12.688 7.012 1 98 26 ALA B C 1
ATOM 694 O O . ALA B 1 26 ? 0.722 13.867 7.066 1 98 26 ALA B O 1
ATOM 695 N N . VAL B 1 27 ? 0.697 11.789 7.891 1 97.81 27 VAL B N 1
ATOM 696 C CA . VAL B 1 27 ? -0.225 12.125 8.969 1 97.81 27 VAL B CA 1
ATOM 697 C C . VAL B 1 27 ? 0.417 13.148 9.898 1 97.81 27 VAL B C 1
ATOM 699 O O . VAL B 1 27 ? -0.216 14.141 10.281 1 97.81 27 VAL B O 1
ATOM 702 N N . GLU B 1 28 ? 1.712 12.906 10.195 1 96.25 28 GLU B N 1
ATOM 703 C CA . GLU B 1 28 ? 2.432 13.82 11.086 1 96.25 28 GLU B CA 1
ATOM 704 C C . GLU B 1 28 ? 2.6 15.195 10.445 1 96.25 28 GLU B C 1
ATOM 706 O O . GLU B 1 28 ? 2.703 16.203 11.148 1 96.25 28 GLU B O 1
ATOM 711 N N . ALA B 1 29 ? 2.525 15.227 9.109 1 95 29 ALA B N 1
ATOM 712 C CA . ALA B 1 29 ? 2.664 16.469 8.375 1 95 29 ALA B CA 1
ATOM 713 C C . ALA B 1 29 ? 1.315 17.172 8.219 1 95 29 ALA B C 1
ATOM 715 O O . ALA B 1 29 ? 1.232 18.25 7.629 1 95 29 ALA B O 1
ATOM 716 N N . GLY B 1 30 ? 0.211 16.484 8.711 1 94.19 30 GLY B N 1
ATOM 717 C CA . GLY B 1 30 ? -1.073 17.172 8.75 1 94.19 30 GLY B CA 1
ATOM 718 C C . GLY B 1 30 ? -2.057 16.641 7.719 1 94.19 30 GLY B C 1
ATOM 719 O O . GLY B 1 30 ? -3.072 17.297 7.438 1 94.19 30 GLY B O 1
ATOM 720 N N . PHE B 1 31 ? -1.772 15.508 7.086 1 96.5 31 PHE B N 1
ATOM 721 C CA . PHE B 1 31 ? -2.662 14.938 6.078 1 96.5 31 PHE B CA 1
ATOM 722 C C . PHE B 1 31 ? -3.414 13.734 6.641 1 96.5 31 PHE B C 1
ATOM 724 O O . PHE B 1 31 ? -2.902 13.031 7.512 1 96.5 31 PHE B O 1
ATOM 731 N N . SER B 1 32 ? -4.594 13.523 6.281 1 97.94 32 SER B N 1
ATOM 732 C CA . SER B 1 32 ? -5.266 12.234 6.398 1 97.94 32 SER B CA 1
ATOM 733 C C . SER B 1 32 ? -5.191 11.453 5.09 1 97.94 32 SER B C 1
ATOM 735 O O . SER B 1 32 ? -5.402 12.016 4.012 1 97.94 32 SER B O 1
ATOM 737 N N . VAL B 1 33 ? -4.879 10.219 5.191 1 98.5 33 VAL B N 1
ATOM 738 C CA . VAL B 1 33 ? -4.613 9.406 4.004 1 98.5 33 VAL B CA 1
ATOM 739 C C . VAL B 1 33 ? -5.438 8.125 4.059 1 98.5 33 VAL B C 1
ATOM 741 O O . VAL B 1 33 ? -5.32 7.34 5.004 1 98.5 33 VAL B O 1
ATOM 744 N N . GLU B 1 34 ? -6.254 7.859 3.158 1 98.62 34 GLU B N 1
ATOM 745 C CA . GLU B 1 34 ? -6.898 6.57 2.926 1 98.62 34 GLU B CA 1
ATOM 746 C C . GLU B 1 34 ? -6.273 5.852 1.732 1 98.62 34 GLU B C 1
ATOM 748 O O . GLU B 1 34 ? -5.906 6.488 0.742 1 98.62 34 GLU B O 1
ATOM 753 N N . LEU B 1 35 ? -6.051 4.609 1.858 1 98.62 35 LEU B N 1
ATOM 754 C CA . LEU B 1 35 ? -5.621 3.742 0.766 1 98.62 35 LEU B CA 1
ATOM 755 C C . LEU B 1 35 ? -6.785 2.916 0.233 1 98.62 35 LEU B C 1
ATOM 757 O O . LEU B 1 35 ? -7.348 2.09 0.955 1 98.62 35 LEU B O 1
ATOM 761 N N . VAL B 1 36 ? -7.172 3.105 -1.05 1 98.44 36 VAL B N 1
ATOM 762 C CA . VAL B 1 36 ? -8.398 2.541 -1.604 1 98.44 36 VAL B CA 1
ATOM 763 C C . VAL B 1 36 ? -8.055 1.558 -2.721 1 98.44 36 VAL B C 1
ATOM 765 O O . VAL B 1 36 ? -7.203 1.84 -3.566 1 98.44 36 VAL B O 1
ATOM 768 N N . ARG B 1 37 ? -8.703 0.435 -2.672 1 98.75 37 ARG B N 1
ATOM 769 C CA . ARG B 1 37 ? -8.555 -0.496 -3.787 1 98.75 37 ARG B CA 1
ATOM 770 C C . ARG B 1 37 ? -9.188 0.071 -5.055 1 98.75 37 ARG B C 1
ATOM 772 O O . ARG B 1 37 ? -10.383 0.355 -5.09 1 98.75 37 ARG B O 1
ATOM 779 N N . SER B 1 38 ? -8.336 0.172 -6.051 1 98.56 38 SER B N 1
ATOM 780 C CA . SER B 1 38 ? -8.836 0.753 -7.293 1 98.56 38 SER B CA 1
ATOM 781 C C . SER B 1 38 ? -8.953 -0.302 -8.391 1 98.56 38 SER B C 1
ATOM 783 O O . SER B 1 38 ? -9.758 -0.155 -9.312 1 98.56 38 SER B O 1
ATOM 785 N N . ALA B 1 39 ? -8.148 -1.36 -8.367 1 98.31 39 ALA B N 1
ATOM 786 C CA . ALA B 1 39 ? -8.125 -2.41 -9.383 1 98.31 39 ALA B CA 1
ATOM 787 C C . ALA B 1 39 ? -7.523 -3.697 -8.82 1 98.31 39 ALA B C 1
ATOM 789 O O . ALA B 1 39 ? -7.035 -3.723 -7.691 1 98.31 39 ALA B O 1
ATOM 790 N N . ARG B 1 40 ? -7.809 -4.766 -9.547 1 98.38 40 ARG B N 1
ATOM 791 C CA . ARG B 1 40 ? -7.109 -6.023 -9.305 1 98.38 40 ARG B CA 1
ATOM 792 C C . ARG B 1 40 ? -6.293 -6.434 -10.531 1 98.38 40 ARG B C 1
ATOM 794 O O . ARG B 1 40 ? -6.762 -6.316 -11.664 1 98.38 40 ARG B O 1
ATOM 801 N N . HIS B 1 41 ? -5.062 -6.734 -10.195 1 98.25 41 HIS B N 1
ATOM 802 C CA . HIS B 1 41 ? -4.238 -7.34 -11.234 1 98.25 41 HIS B CA 1
ATOM 803 C C . HIS B 1 41 ? -4.473 -8.844 -11.312 1 98.25 41 HIS B C 1
ATOM 805 O O . HIS B 1 41 ? -4.508 -9.523 -10.281 1 98.25 41 HIS B O 1
ATOM 811 N N . HIS B 1 42 ? -4.684 -9.359 -12.484 1 97.38 42 HIS B N 1
ATOM 812 C CA . HIS B 1 42 ? -4.93 -10.781 -12.664 1 97.38 42 HIS B CA 1
ATOM 813 C C . HIS B 1 42 ? -3.775 -11.453 -13.391 1 97.38 42 HIS B C 1
ATOM 815 O O . HIS B 1 42 ? -3.309 -10.953 -14.422 1 97.38 42 HIS B O 1
ATOM 821 N N . GLY B 1 43 ? -3.395 -12.5 -12.797 1 89.88 43 GLY B N 1
ATOM 822 C CA . GLY B 1 43 ? -2.439 -13.375 -13.461 1 89.88 43 GLY B CA 1
ATOM 823 C C . GLY B 1 43 ? -3.094 -14.539 -14.18 1 89.88 43 GLY B C 1
ATOM 824 O O . GLY B 1 43 ? -4.23 -14.906 -13.875 1 89.88 43 GLY B O 1
ATOM 825 N N . GLY B 1 44 ? -2.688 -15.031 -15.375 1 84.44 44 GLY B N 1
ATOM 826 C CA . GLY B 1 44 ? -3.188 -16.078 -16.234 1 84.44 44 GLY B CA 1
ATOM 827 C C . GLY B 1 44 ? -3.602 -17.328 -15.484 1 84.44 44 GLY B C 1
ATOM 828 O O . GLY B 1 44 ? -4.578 -17.984 -15.852 1 84.44 44 GLY B O 1
ATOM 829 N N . ASP B 1 45 ? -3.088 -17.656 -14.367 1 84.94 45 ASP B N 1
ATOM 830 C CA . ASP B 1 45 ? -3.344 -18.891 -13.641 1 84.94 45 ASP B CA 1
ATOM 831 C C . ASP B 1 45 ? -4.367 -18.672 -12.531 1 84.94 45 ASP B C 1
ATOM 833 O O . ASP B 1 45 ? -4.469 -19.484 -11.609 1 84.94 45 ASP B O 1
ATOM 8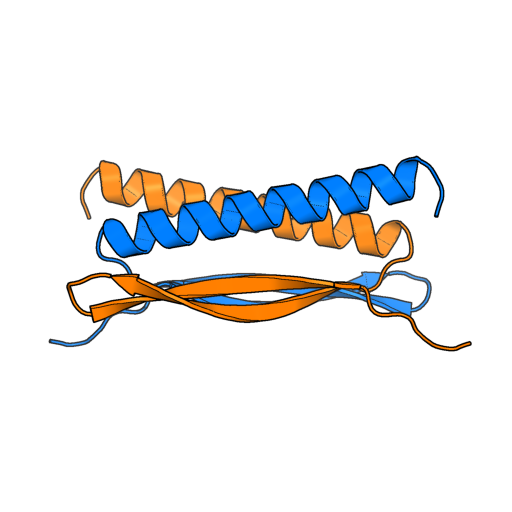37 N N . GLY B 1 46 ? -5.074 -17.562 -12.484 1 92.31 46 GLY B N 1
ATOM 838 C CA . GLY B 1 46 ? -6.133 -17.328 -11.516 1 92.31 46 GLY B CA 1
ATOM 839 C C . GLY B 1 46 ? -5.664 -16.562 -10.297 1 92.31 46 GLY B C 1
ATOM 840 O O . GLY B 1 46 ? -6.363 -16.5 -9.289 1 92.31 46 GLY B O 1
ATOM 841 N N . ASN B 1 47 ? -4.457 -16.141 -10.32 1 96.12 47 ASN B N 1
ATOM 842 C CA . ASN B 1 47 ? -3.951 -15.336 -9.211 1 96.12 47 ASN B CA 1
ATOM 843 C C . ASN B 1 47 ? -4.297 -13.859 -9.391 1 96.12 47 ASN B C 1
ATOM 845 O O . ASN B 1 47 ? -4.43 -13.383 -10.516 1 96.12 47 ASN B O 1
ATOM 849 N N . TRP B 1 48 ? -4.48 -13.18 -8.18 1 98 48 TRP B N 1
ATOM 850 C CA . TRP B 1 48 ? -4.863 -11.773 -8.195 1 98 48 TRP B CA 1
ATOM 851 C C . TRP B 1 48 ? -4.113 -10.992 -7.121 1 98 48 TRP B C 1
ATOM 853 O O . TRP B 1 48 ? -3.684 -11.57 -6.113 1 98 48 TRP B O 1
ATOM 863 N N . GLY B 1 49 ? -3.947 -9.711 -7.41 1 98.56 49 GLY B N 1
ATOM 864 C CA . GLY B 1 49 ? -3.355 -8.82 -6.426 1 98.56 49 GLY B CA 1
ATOM 865 C C . GLY B 1 49 ? -4.027 -7.465 -6.371 1 98.56 49 GLY B C 1
ATOM 866 O O . GLY B 1 49 ? -4.34 -6.875 -7.406 1 98.56 49 GLY B O 1
ATOM 867 N N . ASP B 1 50 ? -4.324 -7 -5.207 1 98.81 50 ASP B N 1
ATOM 868 C CA . ASP B 1 50 ? -4.949 -5.691 -5.02 1 98.81 50 ASP B CA 1
ATOM 869 C C . ASP B 1 50 ? -4.023 -4.57 -5.484 1 98.81 50 ASP B C 1
ATOM 871 O O . ASP B 1 50 ? -2.824 -4.59 -5.199 1 98.81 50 ASP B O 1
ATOM 875 N N . LEU B 1 51 ? -4.566 -3.584 -6.223 1 98.88 51 LEU B N 1
ATOM 876 C CA . LEU B 1 51 ? -3.896 -2.328 -6.543 1 98.88 51 LEU B CA 1
ATOM 877 C C . LEU B 1 51 ? -4.621 -1.148 -5.906 1 98.88 51 LEU B C 1
ATOM 879 O O . LEU B 1 51 ? -5.852 -1.064 -5.965 1 98.88 51 LEU B O 1
ATOM 883 N N . LEU B 1 52 ? -3.787 -0.319 -5.25 1 98.75 52 LEU B N 1
ATOM 884 C CA . LEU B 1 52 ? -4.371 0.745 -4.441 1 98.75 52 LEU B CA 1
ATOM 885 C C . LEU B 1 52 ? -4.043 2.115 -5.023 1 98.75 52 LEU B C 1
ATOM 887 O O . LEU B 1 52 ? -3.123 2.242 -5.836 1 98.75 52 LEU B O 1
ATOM 891 N N . ILE B 1 53 ? -4.793 3.064 -4.633 1 98.69 53 ILE B N 1
ATOM 892 C CA . ILE B 1 53 ? -4.488 4.48 -4.82 1 98.69 53 ILE B CA 1
ATOM 893 C C . ILE B 1 53 ? -4.578 5.207 -3.479 1 98.69 53 ILE B C 1
ATOM 895 O O . ILE B 1 53 ? -5.309 4.781 -2.582 1 98.69 53 ILE B O 1
ATOM 899 N N . PRO B 1 54 ? -3.787 6.238 -3.334 1 98.06 54 PRO B N 1
ATOM 900 C CA . PRO B 1 54 ? -3.924 7.062 -2.131 1 98.06 54 PRO B CA 1
ATOM 901 C C . PRO B 1 54 ? -4.98 8.156 -2.279 1 98.06 54 PRO B C 1
ATOM 903 O O . PRO B 1 54 ? -5.141 8.719 -3.363 1 98.06 54 PRO B O 1
ATOM 906 N N . VAL B 1 55 ? -5.73 8.469 -1.198 1 98.06 55 VAL B N 1
ATOM 907 C CA . VAL B 1 55 ? -6.691 9.57 -1.147 1 98.06 55 VAL B CA 1
ATOM 908 C C . VAL B 1 55 ? -6.383 10.469 0.045 1 98.06 55 VAL B C 1
ATOM 910 O O . VAL B 1 55 ? -6.379 10.016 1.191 1 98.06 55 VAL B O 1
ATOM 913 N N . ILE B 1 56 ? -6.078 11.68 -0.28 1 97.12 56 ILE B N 1
ATOM 914 C CA . ILE B 1 56 ? -5.934 12.664 0.784 1 97.12 56 ILE B CA 1
ATOM 915 C C . ILE B 1 56 ? -7.309 13.172 1.211 1 97.12 56 ILE B C 1
ATOM 917 O O . ILE B 1 56 ? -8.055 13.711 0.395 1 97.12 56 ILE B O 1
ATOM 921 N N . VAL B 1 57 ? -7.531 13.031 2.494 1 95.56 57 VAL B N 1
ATOM 922 C CA . VAL B 1 57 ? -8.852 13.375 3.008 1 95.56 57 VAL B CA 1
ATOM 923 C C . VAL B 1 57 ? -8.82 14.766 3.635 1 95.56 57 VAL B C 1
ATOM 925 O O . VAL B 1 57 ? -7.93 15.07 4.43 1 95.56 57 VAL B O 1
ATOM 928 N N . THR B 1 58 ? -9.633 15.609 3.234 1 87.56 58 THR B N 1
ATOM 929 C CA . THR B 1 58 ? -9.781 16.938 3.818 1 87.56 58 THR B CA 1
ATOM 930 C C . THR B 1 58 ? -10.961 16.969 4.781 1 87.56 58 THR B C 1
ATOM 932 O O . THR B 1 58 ? -12 16.359 4.523 1 87.56 58 THR B O 1
ATOM 935 N N . HIS B 1 59 ? -10.602 17.328 5.977 1 76.19 59 HIS B N 1
ATOM 936 C CA . HIS B 1 59 ? -11.688 17.516 6.934 1 76.19 59 HIS B CA 1
ATOM 937 C C . HIS B 1 59 ? -12.219 18.938 6.891 1 76.19 59 HIS B C 1
ATOM 939 O O . HIS B 1 59 ? -11.445 19.891 6.77 1 76.19 59 HIS B O 1
ATOM 945 N N . GLU B 1 60 ? -13.328 19.125 6.445 1 61.94 60 GLU B N 1
ATOM 946 C CA . GLU B 1 60 ? -13.953 20.453 6.469 1 61.94 60 GLU B CA 1
ATOM 947 C C . GLU B 1 60 ? -13.984 21.016 7.883 1 61.94 60 GLU B C 1
ATOM 949 O O . GLU B 1 60 ? -14.242 20.297 8.844 1 61.94 60 GLU B O 1
ATOM 954 N N . LYS B 1 61 ? -13.219 22.172 8.141 1 55.44 61 LYS B N 1
ATOM 955 C CA . LYS B 1 61 ? -13.391 22.938 9.375 1 55.44 61 LYS B CA 1
ATOM 956 C C . LYS B 1 61 ? -14.812 23.469 9.5 1 55.44 61 LYS B C 1
ATOM 958 O O . LYS B 1 61 ? -15.453 23.781 8.492 1 55.44 61 LYS B O 1
#